Protein AF-A0AAW8JAW5-F1 (afdb_monomer_lite)

Foldseek 3Di:
DAQVDDWDADDDPRRQWIWDQDNVRWIWIKGWDQDPVPRDIDIDTDGTPPVPDPVVSVVVVPVVPPPPD

Organism: NCBI:txid632955

Radius of gyration: 12.43 Å; chains: 1; bounding box: 30×19×37 Å

InterPro domains:
  IPR038488 Integrase, DNA-binding domain superfamily [G3DSA:3.30.160.390] (2-66)

Sequence (69 aa):
MKVGDSDKVDIGEYASLRVTCGKIGLKSFVYRYRSPIDNSLKKITSRNYPTISLAEAREEYLKIVPTFS

Structure (mmCIF, N/CA/C/O backbone):
data_AF-A0AAW8JAW5-F1
#
_entry.id   AF-A0AAW8JAW5-F1
#
loop_
_atom_site.group_PDB
_atom_site.id
_atom_site.type_symbol
_atom_site.label_atom_id
_atom_site.label_alt_id
_atom_site.label_comp_id
_atom_site.label_asym_id
_atom_site.label_entity_id
_atom_site.label_seq_id
_atom_site.pdbx_PDB_ins_code
_atom_site.Cartn_x
_atom_site.Cartn_y
_atom_site.Cartn_z
_atom_site.occupancy
_atom_site.B_iso_or_equiv
_atom_site.auth_seq_id
_atom_site.auth_comp_id
_atom_site.auth_asym_id
_atom_site.auth_atom_id
_atom_site.pdbx_PDB_model_num
ATOM 1 N N . MET A 1 1 ? -9.821 -6.046 10.105 1.00 78.56 1 MET A N 1
ATOM 2 C CA . MET A 1 1 ? -8.403 -5.821 10.434 1.00 78.56 1 MET A CA 1
ATOM 3 C C . MET A 1 1 ? -8.357 -5.082 11.755 1.00 78.56 1 MET A C 1
ATOM 5 O O . MET A 1 1 ? -8.959 -4.011 11.833 1.00 78.56 1 MET A O 1
ATOM 9 N N . LYS A 1 2 ? -7.741 -5.647 12.783 1.00 86.44 2 LYS A N 1
ATOM 10 C CA . LYS A 1 2 ? -7.502 -5.025 14.089 1.00 86.44 2 LYS A CA 1
ATOM 11 C C . LYS A 1 2 ? -6.024 -4.639 14.218 1.00 86.44 2 LYS A C 1
ATOM 13 O O . LYS A 1 2 ? -5.215 -4.987 13.361 1.00 86.44 2 LYS A O 1
ATOM 18 N N . VAL A 1 3 ? -5.681 -3.877 15.255 1.00 87.50 3 VAL A N 1
ATOM 19 C CA . VAL A 1 3 ? -4.275 -3.591 15.577 1.00 87.50 3 VAL A CA 1
ATOM 20 C C . VAL A 1 3 ? -3.565 -4.914 15.864 1.00 87.50 3 VAL A C 1
ATOM 22 O O . VAL A 1 3 ? -4.074 -5.714 16.642 1.00 87.50 3 VAL A O 1
ATOM 25 N N . GLY A 1 4 ? -2.417 -5.141 15.223 1.00 86.31 4 GLY A N 1
ATOM 26 C CA . GLY A 1 4 ? -1.663 -6.396 15.321 1.00 86.31 4 GLY A CA 1
ATOM 27 C C . GLY A 1 4 ? -2.014 -7.441 14.257 1.00 86.31 4 GLY A C 1
ATOM 28 O O . GLY A 1 4 ? -1.259 -8.397 14.101 1.00 86.31 4 GLY A O 1
ATOM 29 N N . ASP A 1 5 ? -3.088 -7.246 13.482 1.00 87.62 5 ASP A N 1
ATOM 30 C CA . ASP A 1 5 ? -3.352 -8.096 12.317 1.00 87.62 5 ASP A CA 1
ATOM 31 C C . ASP A 1 5 ? -2.262 -7.895 11.260 1.00 87.62 5 ASP A C 1
ATOM 33 O O . ASP A 1 5 ? -1.821 -6.771 10.998 1.00 87.62 5 ASP A O 1
ATOM 37 N N . SER A 1 6 ? -1.888 -8.986 10.597 1.00 88.88 6 SER A N 1
ATOM 38 C CA . SER A 1 6 ? -0.992 -8.949 9.445 1.00 88.88 6 SER A CA 1
ATOM 39 C C . SER A 1 6 ? -1.573 -8.114 8.306 1.00 88.88 6 SER A C 1
ATOM 41 O O . SER A 1 6 ? -2.790 -8.089 8.097 1.00 88.88 6 SER A O 1
ATOM 43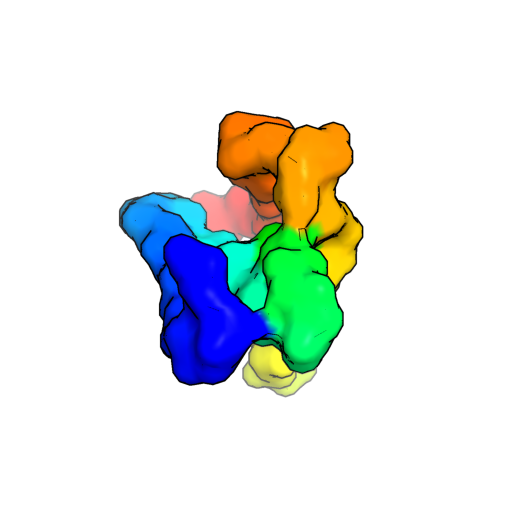 N N . ASP A 1 7 ? -0.684 -7.479 7.539 1.00 90.69 7 ASP A N 1
ATOM 44 C CA . ASP A 1 7 ? -1.039 -6.740 6.330 1.00 90.69 7 ASP A CA 1
ATOM 45 C C . ASP A 1 7 ? -1.890 -7.602 5.394 1.00 90.69 7 ASP A C 1
ATOM 47 O O . ASP A 1 7 ? -1.545 -8.747 5.089 1.00 90.69 7 ASP A O 1
ATOM 51 N N . LYS A 1 8 ? -2.997 -7.039 4.909 1.00 91.69 8 LYS A N 1
ATOM 52 C CA . LYS A 1 8 ? -3.838 -7.702 3.912 1.00 91.69 8 LYS A CA 1
ATOM 53 C C . LYS A 1 8 ? -3.385 -7.294 2.529 1.00 91.69 8 LYS A C 1
ATOM 55 O O . LYS A 1 8 ? -3.165 -6.113 2.291 1.00 91.69 8 LYS A O 1
ATOM 60 N N . VAL A 1 9 ? -3.258 -8.262 1.638 1.00 91.75 9 VAL A N 1
ATOM 61 C CA . VAL A 1 9 ? -2.860 -8.043 0.247 1.00 91.75 9 VAL A CA 1
ATOM 62 C C . VAL A 1 9 ? -4.100 -8.165 -0.632 1.00 91.75 9 VAL A C 1
ATOM 64 O O . VAL A 1 9 ? -4.983 -8.970 -0.330 1.00 91.75 9 VAL A O 1
ATOM 67 N N . ASP A 1 10 ? -4.186 -7.341 -1.671 1.00 90.81 10 ASP A N 1
ATOM 68 C CA . ASP A 1 10 ? -5.206 -7.490 -2.711 1.00 90.81 10 ASP A CA 1
ATOM 69 C C . ASP A 1 10 ? -4.862 -8.677 -3.644 1.00 90.81 10 ASP A C 1
ATOM 71 O O . ASP A 1 10 ? -3.868 -9.381 -3.444 1.00 90.81 10 ASP A O 1
ATOM 75 N N . ILE A 1 11 ? -5.695 -8.943 -4.645 1.00 88.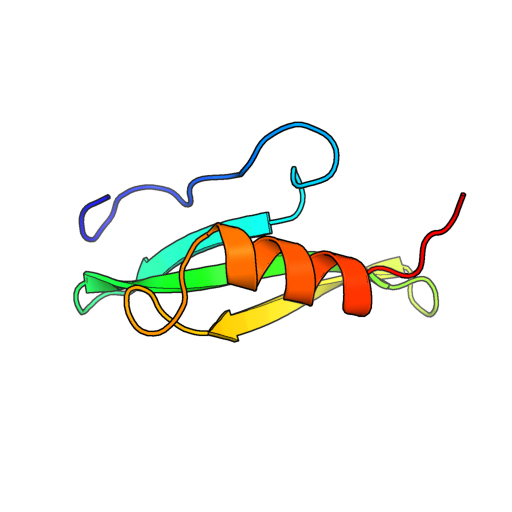25 11 ILE A N 1
ATOM 76 C CA . ILE A 1 11 ? -5.577 -10.106 -5.537 1.00 88.25 11 ILE A CA 1
ATOM 77 C C . ILE A 1 11 ? -5.203 -9.709 -6.973 1.00 88.25 11 ILE A C 1
ATOM 79 O O . ILE A 1 11 ? -5.418 -8.576 -7.401 1.00 88.25 11 ILE A O 1
ATOM 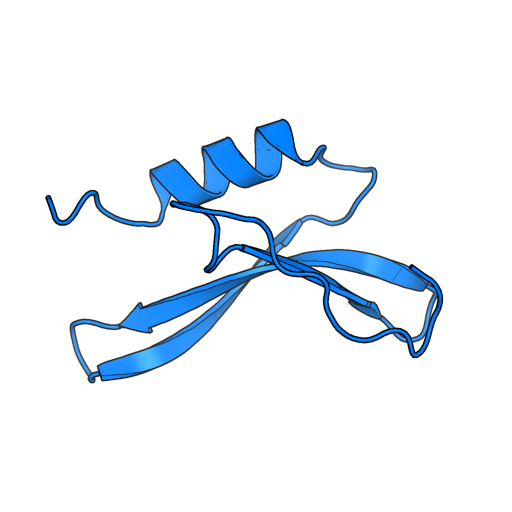83 N N . GLY A 1 12 ? -4.665 -10.668 -7.734 1.00 87.81 12 GLY A N 1
ATOM 84 C CA . GLY A 1 12 ? -4.391 -10.512 -9.168 1.00 87.81 12 G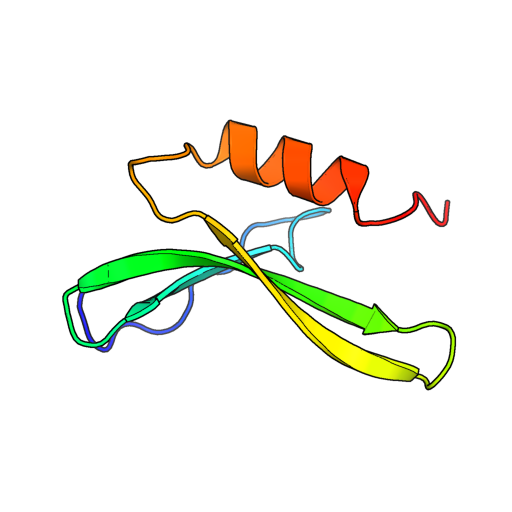LY A CA 1
ATOM 85 C C . GLY A 1 12 ? -3.364 -9.420 -9.475 1.00 87.81 12 GLY A C 1
ATOM 86 O O . GLY A 1 12 ? -2.297 -9.372 -8.865 1.00 87.81 12 GLY A O 1
ATOM 87 N N . GLU A 1 13 ? -3.700 -8.530 -10.411 1.00 85.12 13 GLU A N 1
ATOM 88 C CA . GLU A 1 13 ? -2.868 -7.385 -10.816 1.00 85.12 13 GLU A CA 1
ATOM 89 C C . GLU A 1 13 ? -2.563 -6.415 -9.659 1.00 85.12 13 GLU A C 1
ATOM 91 O O . GLU A 1 13 ? -1.539 -5.737 -9.660 1.00 85.12 13 GLU A O 1
ATOM 96 N N . TYR A 1 14 ? -3.394 -6.417 -8.613 1.00 88.38 14 TYR A N 1
ATOM 97 C CA . TYR A 1 14 ? -3.218 -5.591 -7.422 1.00 88.38 14 TYR A CA 1
ATOM 98 C C . TYR A 1 14 ? -2.463 -6.313 -6.299 1.00 88.38 14 TYR A C 1
ATOM 100 O O . TYR A 1 14 ? -2.398 -5.792 -5.193 1.00 88.38 14 TYR A O 1
ATOM 108 N N . ALA A 1 15 ? -1.835 -7.474 -6.526 1.00 87.06 15 ALA A N 1
ATOM 109 C CA . ALA A 1 15 ? -1.111 -8.224 -5.479 1.00 87.06 15 ALA A CA 1
ATOM 110 C C . ALA A 1 15 ? 0.050 -7.442 -4.816 1.00 87.06 15 ALA A C 1
ATOM 112 O O . ALA A 1 15 ? 0.600 -7.831 -3.781 1.00 87.06 15 ALA A O 1
ATOM 113 N N . SER A 1 16 ? 0.445 -6.315 -5.405 1.00 88.25 16 SER A N 1
ATOM 114 C CA . SER A 1 16 ? 1.395 -5.378 -4.808 1.00 88.25 16 SER A CA 1
ATOM 115 C C . SER A 1 16 ? 0.748 -4.385 -3.836 1.00 88.25 16 SER A C 1
ATOM 117 O O . SER A 1 16 ? 1.463 -3.849 -2.986 1.00 88.25 16 SER A O 1
ATOM 119 N N . LEU A 1 17 ? -0.567 -4.161 -3.936 1.00 91.19 17 LEU A N 1
ATOM 120 C CA . LEU A 1 17 ? -1.388 -3.302 -3.085 1.00 91.19 17 LEU A CA 1
ATOM 121 C C . LEU A 1 17 ? -1.766 -4.024 -1.789 1.00 91.19 17 LEU A C 1
ATOM 123 O O . LEU A 1 17 ? -2.169 -5.188 -1.767 1.00 91.19 17 LEU A O 1
ATOM 127 N N . ARG A 1 18 ? -1.604 -3.314 -0.678 1.00 92.81 18 ARG A N 1
ATOM 128 C CA . ARG A 1 18 ? -1.745 -3.834 0.677 1.00 92.81 18 ARG A CA 1
ATOM 129 C C . ARG A 1 18 ? -2.473 -2.833 1.553 1.00 92.81 18 ARG A C 1
ATOM 131 O O . ARG A 1 18 ? -2.297 -1.626 1.410 1.00 92.81 18 ARG A O 1
ATOM 138 N N . VAL A 1 19 ? -3.220 -3.340 2.520 1.00 93.12 19 VAL A N 1
ATOM 139 C CA . VAL A 1 19 ? -3.773 -2.563 3.626 1.00 93.12 19 VAL A CA 1
ATOM 140 C C . VAL A 1 19 ? -2.995 -2.919 4.877 1.00 93.12 19 VAL A C 1
ATOM 142 O O . VAL A 1 19 ? -2.926 -4.086 5.260 1.00 93.12 19 VAL A O 1
ATOM 145 N N . THR A 1 20 ? -2.426 -1.900 5.509 1.00 92.38 20 THR A N 1
ATOM 146 C CA . THR A 1 20 ? -1.654 -2.016 6.752 1.00 92.38 20 THR A CA 1
ATOM 147 C C . THR A 1 20 ? -2.441 -1.386 7.896 1.00 92.38 20 THR A C 1
ATOM 149 O O . THR A 1 20 ? -3.116 -0.379 7.680 1.00 92.38 20 THR A O 1
ATOM 152 N N . CYS A 1 21 ? -2.389 -1.957 9.103 1.00 93.94 21 CYS A N 1
ATOM 153 C CA . CYS A 1 21 ? -3.026 -1.378 10.292 1.00 93.94 21 CYS A CA 1
ATOM 154 C C . CYS A 1 21 ? -1.958 -0.883 11.266 1.00 93.94 21 CYS A C 1
ATOM 156 O O . CYS A 1 21 ? -1.238 -1.675 11.869 1.00 93.94 21 CYS A O 1
ATOM 158 N N . GLY A 1 22 ? -1.863 0.434 11.435 1.00 88.25 22 GLY A N 1
ATOM 159 C CA . GLY A 1 22 ? -0.945 1.054 12.383 1.00 88.25 22 GLY A CA 1
ATOM 160 C C . GLY A 1 22 ? -1.324 0.792 13.844 1.00 88.25 22 GLY A C 1
ATOM 161 O O . GLY A 1 22 ? -2.424 0.331 14.156 1.00 88.25 22 GLY A O 1
ATOM 162 N N . LYS A 1 23 ? -0.416 1.161 14.759 1.00 86.94 23 LYS A N 1
ATOM 163 C CA . LYS A 1 23 ? -0.567 0.972 16.217 1.00 86.94 23 LYS A CA 1
ATOM 164 C C . LYS A 1 23 ? -1.820 1.637 16.800 1.00 86.94 23 LYS A C 1
ATOM 166 O O . LYS A 1 23 ? -2.388 1.131 17.755 1.00 86.94 23 LYS A O 1
ATOM 171 N N . ILE A 1 24 ? -2.259 2.741 16.198 1.00 88.94 24 ILE A N 1
ATOM 172 C CA . ILE A 1 24 ? -3.458 3.496 16.599 1.00 88.94 24 ILE A CA 1
ATOM 173 C C . ILE A 1 24 ? -4.741 3.019 15.892 1.00 88.94 24 ILE A C 1
ATOM 175 O O . ILE A 1 24 ? -5.760 3.694 15.939 1.00 88.94 24 ILE A O 1
ATOM 179 N N . GLY A 1 25 ? -4.701 1.893 15.170 1.00 87.44 25 GLY A N 1
ATOM 180 C CA . GLY A 1 25 ? -5.850 1.358 14.426 1.00 87.44 25 GLY A CA 1
ATOM 181 C C . GLY A 1 25 ? -6.068 1.969 13.040 1.00 87.44 25 GLY A C 1
ATOM 182 O O . GLY A 1 25 ? -6.912 1.471 12.287 1.00 87.44 25 GLY A O 1
ATOM 183 N N . LEU A 1 26 ? -5.289 2.997 12.682 1.00 91.06 26 LEU A N 1
ATOM 184 C CA . LEU A 1 26 ? -5.348 3.649 11.377 1.00 91.06 26 LEU A CA 1
ATOM 185 C C . LEU A 1 26 ? -4.957 2.666 10.275 1.00 91.06 26 LEU A C 1
ATOM 187 O O . LEU A 1 26 ? -3.915 2.014 10.352 1.00 91.06 26 LEU A O 1
ATOM 191 N N . LYS A 1 27 ? -5.796 2.576 9.246 1.00 93.25 27 LYS A N 1
ATOM 192 C CA . LYS A 1 27 ? -5.576 1.691 8.106 1.00 93.25 27 LYS A CA 1
ATOM 193 C C . LYS A 1 27 ? -5.038 2.498 6.947 1.00 93.25 27 LYS A C 1
ATOM 195 O O . LYS A 1 27 ? -5.655 3.494 6.595 1.00 93.25 27 LYS A O 1
ATOM 200 N N . SER A 1 28 ? -3.947 2.057 6.340 1.00 93.62 28 SER A N 1
ATOM 201 C CA . SER A 1 28 ? -3.341 2.755 5.206 1.00 93.62 28 SER A CA 1
ATOM 202 C C . SER A 1 28 ? -3.103 1.818 4.042 1.00 93.62 28 SER A C 1
ATOM 204 O O . SER A 1 28 ? -2.614 0.699 4.235 1.00 93.62 28 SER A O 1
ATOM 206 N N . PHE A 1 29 ? -3.418 2.306 2.845 1.00 93.88 29 PHE A N 1
ATOM 207 C CA . PHE A 1 29 ? -3.082 1.656 1.593 1.00 93.88 29 PHE A CA 1
ATOM 208 C C . PHE A 1 29 ? -1.610 1.882 1.279 1.00 93.88 29 P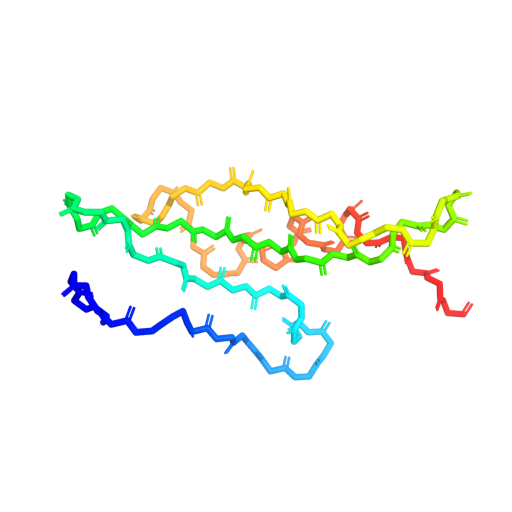HE A C 1
ATOM 210 O O . PHE A 1 29 ? -1.081 2.996 1.343 1.00 93.88 29 PHE A O 1
ATOM 217 N N . VAL A 1 30 ? -0.935 0.789 0.974 1.00 92.62 30 VAL A N 1
ATOM 218 C CA . VAL A 1 30 ? 0.494 0.736 0.722 1.00 92.62 30 VAL A CA 1
ATOM 219 C C . VAL A 1 30 ? 0.712 -0.188 -0.454 1.00 92.62 30 VAL A C 1
ATOM 221 O O . VAL A 1 30 ? 0.204 -1.302 -0.447 1.00 92.62 30 VAL A O 1
ATOM 224 N N . TYR A 1 31 ? 1.530 0.207 -1.417 1.00 89.12 31 TYR A N 1
ATOM 225 C CA . TYR A 1 31 ? 1.980 -0.709 -2.456 1.00 89.12 31 TYR A CA 1
ATOM 226 C C . TYR A 1 31 ? 3.498 -0.814 -2.463 1.00 89.12 31 TYR A C 1
ATOM 228 O O . TYR A 1 31 ? 4.232 0.112 -2.096 1.00 89.12 31 TYR A O 1
ATOM 236 N N . ARG A 1 32 ? 3.973 -2.005 -2.818 1.00 86.88 32 ARG A N 1
ATOM 237 C CA . ARG A 1 32 ? 5.397 -2.308 -2.937 1.00 86.88 32 ARG A CA 1
ATOM 238 C C . ARG A 1 32 ? 5.708 -2.595 -4.388 1.00 86.88 32 ARG A C 1
ATOM 240 O O . ARG A 1 32 ? 5.023 -3.400 -4.999 1.00 86.88 32 ARG A O 1
ATOM 247 N N . TYR A 1 33 ? 6.750 -1.977 -4.911 1.00 85.12 33 TYR A N 1
ATOM 248 C CA . TYR A 1 33 ? 7.233 -2.265 -6.253 1.00 85.12 33 TYR A CA 1
ATOM 249 C C . TYR A 1 33 ? 8.744 -2.412 -6.216 1.00 85.12 33 TYR A C 1
ATOM 251 O O . TYR A 1 33 ? 9.419 -1.901 -5.315 1.00 85.12 33 TYR A O 1
ATOM 259 N N . ARG A 1 34 ? 9.274 -3.145 -7.190 1.00 84.44 34 ARG A N 1
ATOM 260 C CA . ARG A 1 34 ? 10.710 -3.242 -7.384 1.00 84.44 34 ARG A CA 1
ATOM 261 C C . ARG A 1 34 ? 11.123 -2.155 -8.361 1.00 84.44 34 ARG A C 1
ATOM 263 O O . ARG A 1 34 ? 10.616 -2.095 -9.475 1.00 84.44 34 ARG A O 1
ATOM 270 N N . SER A 1 35 ? 11.959 -1.242 -7.896 1.00 82.25 35 SER A N 1
ATOM 271 C CA . SER A 1 35 ? 12.397 -0.100 -8.686 1.00 82.25 35 SER A CA 1
ATOM 272 C C . SER A 1 35 ? 13.288 -0.586 -9.835 1.00 82.25 35 SER A C 1
ATOM 274 O O . SER A 1 35 ? 14.233 -1.329 -9.577 1.00 82.25 35 SER A O 1
ATOM 276 N N . PRO A 1 36 ? 13.021 -0.192 -11.093 1.00 82.00 36 PRO A N 1
ATOM 277 C CA . PRO A 1 36 ? 13.790 -0.673 -12.243 1.00 82.00 36 PRO A CA 1
ATOM 278 C C . PRO A 1 36 ? 15.207 -0.084 -12.301 1.00 82.00 36 PRO A C 1
ATOM 280 O O . PRO A 1 36 ? 16.053 -0.600 -13.018 1.00 82.00 36 PRO A O 1
ATOM 283 N N . ILE A 1 37 ? 15.472 0.987 -11.544 1.00 86.62 37 ILE A N 1
ATOM 284 C CA . ILE A 1 37 ? 16.753 1.710 -11.553 1.00 86.62 37 ILE A CA 1
ATOM 285 C C . ILE A 1 37 ? 17.824 0.949 -10.760 1.00 86.62 37 ILE A C 1
ATOM 287 O O . ILE A 1 37 ? 18.966 0.834 -11.184 1.00 86.62 37 ILE A O 1
ATOM 291 N N . ASP A 1 38 ? 17.453 0.453 -9.584 1.00 90.38 38 ASP A N 1
ATOM 292 C CA . ASP A 1 38 ? 18.360 -0.092 -8.567 1.00 90.38 38 ASP A CA 1
ATOM 293 C C . ASP A 1 38 ? 17.935 -1.491 -8.094 1.00 90.38 38 ASP A C 1
ATOM 295 O O . ASP A 1 38 ? 18.531 -2.055 -7.177 1.00 90.38 38 ASP A O 1
ATOM 299 N N . ASN A 1 39 ? 16.877 -2.053 -8.687 1.00 85.38 39 ASN A N 1
ATOM 300 C CA . ASN A 1 39 ? 16.262 -3.320 -8.301 1.00 85.38 39 ASN A CA 1
ATOM 301 C C . ASN A 1 39 ? 15.873 -3.386 -6.807 1.00 85.38 39 ASN A C 1
ATOM 303 O O . ASN A 1 39 ? 15.730 -4.478 -6.239 1.00 85.38 39 ASN A O 1
ATOM 307 N N . SER A 1 40 ? 15.705 -2.229 -6.158 1.00 88.75 40 SER A N 1
ATOM 308 C CA . SER A 1 40 ? 15.383 -2.139 -4.737 1.00 88.75 40 SER A CA 1
ATOM 309 C C . SER A 1 40 ? 13.879 -2.256 -4.509 1.00 88.75 40 SER A C 1
ATOM 311 O O . SER A 1 40 ? 13.055 -1.843 -5.329 1.00 88.75 40 SER A O 1
ATOM 313 N N . LEU A 1 41 ? 13.497 -2.857 -3.384 1.00 87.75 41 LEU A N 1
ATOM 314 C CA . LEU A 1 41 ? 12.095 -3.018 -3.021 1.00 87.75 41 LEU A CA 1
ATOM 315 C C . LEU A 1 41 ? 11.603 -1.749 -2.327 1.00 87.75 41 LEU A C 1
ATOM 317 O O . LEU A 1 41 ? 11.861 -1.538 -1.141 1.00 87.75 41 LEU A O 1
ATOM 321 N N . LYS A 1 42 ? 10.878 -0.911 -3.064 1.00 88.25 42 LYS A N 1
ATOM 322 C CA . LYS A 1 42 ? 10.323 0.341 -2.553 1.00 88.25 42 LYS A CA 1
ATOM 323 C C . LYS A 1 42 ? 8.914 0.123 -2.023 1.00 88.25 42 LYS A C 1
ATOM 325 O O . LYS A 1 42 ? 8.162 -0.723 -2.507 1.00 88.25 42 LYS A O 1
ATOM 330 N N . LYS A 1 43 ? 8.568 0.892 -0.996 1.00 89.50 43 LYS A N 1
ATOM 331 C CA . LYS A 1 43 ? 7.244 0.935 -0.376 1.00 89.50 43 LYS A CA 1
ATOM 332 C C . LYS A 1 43 ? 6.729 2.361 -0.495 1.00 89.50 43 LYS A C 1
ATOM 334 O O . LYS A 1 43 ? 7.397 3.271 -0.014 1.00 89.50 43 LYS A O 1
ATOM 339 N N . ILE A 1 44 ? 5.554 2.541 -1.086 1.00 88.19 44 ILE A N 1
ATOM 340 C CA . ILE A 1 44 ? 4.873 3.835 -1.102 1.00 88.19 44 ILE A CA 1
ATOM 341 C C . ILE A 1 44 ? 3.564 3.700 -0.337 1.00 88.19 44 ILE A C 1
ATOM 343 O O . ILE A 1 44 ? 2.802 2.751 -0.530 1.00 88.19 44 ILE A O 1
ATOM 347 N N . THR A 1 45 ? 3.336 4.646 0.566 1.00 90.19 45 THR A N 1
ATOM 348 C CA . THR A 1 45 ? 2.063 4.807 1.263 1.00 90.19 45 THR A CA 1
ATOM 349 C C . THR A 1 45 ? 1.227 5.793 0.460 1.00 90.19 45 THR A C 1
ATOM 351 O O . THR A 1 45 ? 1.691 6.901 0.208 1.00 90.19 45 THR A O 1
ATOM 354 N N . SER A 1 46 ? 0.026 5.383 0.059 1.00 86.00 46 SER A N 1
ATOM 355 C CA . SER A 1 46 ? -0.931 6.231 -0.657 1.00 86.00 46 SER A CA 1
ATOM 356 C C . SER A 1 46 ? -1.696 7.081 0.368 1.00 86.00 46 SER A C 1
ATOM 358 O O . SER A 1 46 ? -1.207 8.126 0.797 1.00 86.00 46 SER A O 1
ATOM 360 N N . ARG A 1 47 ? -2.852 6.617 0.850 1.00 90.25 47 ARG A N 1
ATOM 361 C CA . ARG A 1 47 ? -3.662 7.292 1.871 1.00 90.25 47 ARG A CA 1
ATOM 362 C C . ARG A 1 47 ? -4.310 6.296 2.824 1.00 90.25 47 ARG A C 1
ATOM 364 O O . ARG A 1 47 ? -4.159 5.078 2.705 1.00 90.25 47 ARG A O 1
ATOM 371 N N . ASN A 1 48 ? -5.002 6.838 3.820 1.00 92.62 48 ASN A N 1
ATOM 372 C CA . ASN A 1 48 ? -5.682 6.058 4.838 1.00 92.62 48 ASN A CA 1
ATOM 373 C C . ASN A 1 48 ? -7.143 5.748 4.473 1.00 92.62 48 ASN A C 1
ATOM 375 O O . ASN A 1 48 ? -7.813 6.502 3.774 1.00 92.62 48 ASN A O 1
ATOM 379 N N . TYR A 1 49 ? -7.630 4.620 4.976 1.00 86.75 49 TYR A N 1
ATOM 380 C CA . TYR A 1 49 ? -9.045 4.281 5.012 1.00 86.75 49 TYR A CA 1
ATOM 381 C C . TYR A 1 49 ? -9.653 4.832 6.316 1.00 86.75 49 TYR A C 1
ATOM 383 O O . TYR A 1 49 ? -9.024 4.683 7.372 1.00 86.75 49 TYR A O 1
ATOM 391 N N . PRO A 1 50 ? -10.868 5.415 6.294 1.00 88.44 50 PRO A N 1
ATOM 392 C CA . PRO A 1 50 ? -11.817 5.460 5.174 1.00 88.44 50 PRO A CA 1
ATOM 393 C C . PRO A 1 50 ? -11.708 6.696 4.268 1.00 88.44 50 PRO A C 1
ATOM 395 O O . PRO A 1 50 ? -12.573 6.873 3.421 1.00 88.44 50 PRO A O 1
ATOM 398 N N . THR A 1 51 ? -10.687 7.548 4.430 1.00 92.12 51 THR A N 1
ATOM 399 C CA . THR A 1 51 ? -10.531 8.772 3.615 1.00 92.12 51 THR A CA 1
ATOM 400 C C . THR A 1 51 ? -10.481 8.477 2.121 1.00 92.12 51 THR A C 1
ATOM 402 O O . THR A 1 51 ? -10.998 9.267 1.341 1.00 92.12 51 THR A O 1
ATOM 405 N N . ILE A 1 52 ? -9.878 7.349 1.738 1.00 92.19 52 ILE A N 1
ATOM 406 C CA . ILE A 1 52 ? -10.068 6.758 0.413 1.00 92.19 52 ILE A CA 1
ATOM 407 C C . ILE A 1 52 ? -10.611 5.336 0.524 1.00 92.19 52 ILE A C 1
ATOM 409 O O . ILE A 1 52 ? -10.346 4.603 1.487 1.00 92.19 52 ILE A O 1
ATOM 413 N N . SER A 1 53 ? -11.359 4.944 -0.496 1.00 92.56 53 SER A N 1
ATOM 414 C CA . SER A 1 53 ? -11.859 3.593 -0.709 1.00 92.56 53 SER A CA 1
ATOM 415 C C . SER A 1 53 ? -10.806 2.682 -1.355 1.00 92.56 53 SER A C 1
ATOM 417 O O . SER A 1 53 ? -9.782 3.129 -1.873 1.00 92.56 53 SER A O 1
ATOM 419 N N . LEU A 1 54 ? -11.073 1.370 -1.359 1.00 90.12 54 LEU A N 1
ATOM 420 C CA . LEU A 1 54 ? -10.235 0.403 -2.078 1.00 90.12 54 LEU A CA 1
ATOM 421 C C . LEU A 1 54 ? -10.223 0.668 -3.594 1.00 90.12 54 LEU A C 1
ATOM 423 O O . LEU A 1 54 ? -9.194 0.475 -4.230 1.00 90.12 54 LEU A O 1
ATOM 427 N N . ALA A 1 55 ? -11.348 1.111 -4.165 1.00 92.44 55 ALA A N 1
ATOM 428 C CA . ALA A 1 55 ? -11.447 1.417 -5.590 1.00 92.44 55 ALA A CA 1
ATOM 429 C C . ALA A 1 55 ? -10.532 2.592 -5.971 1.00 92.44 55 ALA A C 1
ATOM 431 O O . ALA A 1 55 ? -9.726 2.466 -6.887 1.00 92.44 55 ALA A O 1
ATOM 432 N N . GLU A 1 56 ? -10.566 3.678 -5.198 1.00 92.44 56 GLU A N 1
ATOM 433 C CA . GLU A 1 56 ? -9.676 4.829 -5.405 1.00 92.44 56 GLU A CA 1
ATOM 434 C C . GLU A 1 56 ? -8.200 4.451 -5.221 1.00 92.44 56 GLU A C 1
ATOM 436 O O . GLU A 1 56 ? -7.348 4.863 -6.007 1.00 92.44 56 GLU A O 1
ATOM 441 N N . ALA A 1 57 ? -7.883 3.609 -4.231 1.00 92.25 57 ALA A N 1
ATOM 442 C CA . ALA A 1 57 ? -6.521 3.112 -4.034 1.00 92.25 57 ALA A CA 1
ATOM 443 C C . ALA A 1 57 ? -6.015 2.279 -5.229 1.00 92.25 57 ALA A C 1
ATOM 445 O O . ALA A 1 57 ? -4.829 2.336 -5.560 1.00 92.25 57 ALA A O 1
ATOM 446 N N . ARG A 1 58 ? -6.898 1.518 -5.891 1.00 91.50 58 ARG A N 1
ATOM 447 C CA . ARG A 1 58 ? -6.572 0.775 -7.120 1.00 91.50 58 ARG A CA 1
ATOM 448 C C . ARG A 1 58 ? -6.324 1.716 -8.295 1.00 91.50 58 ARG A C 1
ATOM 450 O O . ARG A 1 58 ? -5.351 1.522 -9.015 1.00 91.50 58 ARG A O 1
ATOM 457 N N . GLU A 1 59 ? -7.127 2.764 -8.456 1.00 91.44 59 GLU A N 1
ATOM 458 C CA . GLU A 1 59 ? -6.879 3.781 -9.487 1.00 91.44 59 GLU A CA 1
ATOM 459 C C . GLU A 1 59 ? -5.549 4.513 -9.274 1.00 91.44 59 GLU A C 1
ATOM 461 O O . GLU A 1 59 ? -4.800 4.730 -10.227 1.00 91.44 59 GLU A O 1
ATOM 466 N N . GLU A 1 60 ? -5.222 4.885 -8.032 1.00 89.88 60 GLU A N 1
ATOM 467 C CA . GLU A 1 60 ? -3.917 5.472 -7.711 1.00 89.88 60 GLU A CA 1
ATOM 468 C C . GLU A 1 60 ? -2.773 4.496 -8.013 1.00 89.88 60 GLU A C 1
ATOM 470 O O . GLU A 1 60 ? -1.760 4.900 -8.581 1.00 89.88 60 GLU A O 1
ATOM 475 N N . TYR A 1 61 ? -2.939 3.211 -7.691 1.00 87.50 61 TYR A N 1
ATOM 476 C CA . TYR A 1 61 ? -1.955 2.178 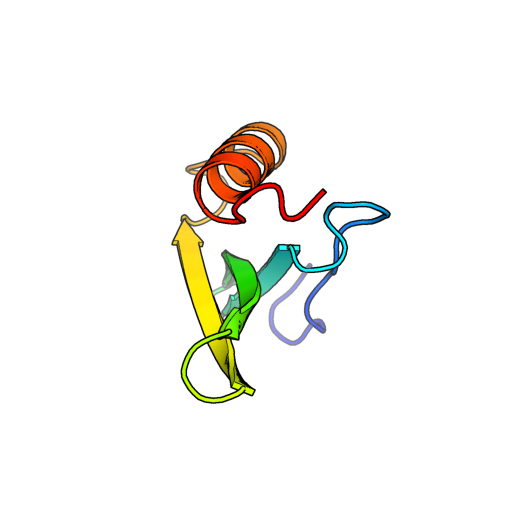-8.011 1.00 87.50 61 TYR A CA 1
ATOM 477 C C . TYR A 1 61 ? -1.683 2.088 -9.519 1.00 87.50 61 TYR A C 1
ATOM 479 O O . TYR A 1 61 ? -0.519 2.097 -9.919 1.00 87.50 61 TYR A O 1
ATOM 487 N N . LEU A 1 62 ? -2.728 2.080 -10.351 1.00 87.06 62 LEU A N 1
ATOM 488 C CA . LEU A 1 62 ? -2.602 2.015 -11.813 1.00 87.06 62 LEU A CA 1
ATOM 489 C C . LEU A 1 62 ? -1.904 3.242 -12.414 1.00 87.06 62 LEU A C 1
ATOM 491 O O . LEU A 1 62 ? -1.237 3.129 -13.435 1.00 87.06 62 LEU A O 1
ATOM 495 N N . LYS A 1 63 ? -2.016 4.416 -11.782 1.00 85.62 63 LYS A N 1
ATOM 496 C CA . LYS A 1 63 ? -1.292 5.626 -12.218 1.00 85.62 63 LYS A CA 1
ATOM 497 C C . LYS A 1 63 ? 0.207 5.552 -11.930 1.00 85.62 63 LYS A C 1
ATOM 499 O O . LYS A 1 63 ? 0.982 6.270 -12.556 1.00 85.62 63 LYS A O 1
ATOM 504 N N . ILE A 1 64 ? 0.606 4.756 -10.939 1.00 78.94 64 ILE A N 1
ATOM 505 C CA . ILE A 1 64 ? 1.969 4.764 -10.393 1.00 78.94 64 ILE A CA 1
ATOM 506 C C . ILE A 1 64 ? 2.762 3.556 -10.857 1.00 78.94 64 ILE A C 1
ATOM 508 O O . ILE A 1 64 ? 3.968 3.672 -11.062 1.00 78.94 64 ILE A O 1
ATOM 512 N N . VAL A 1 65 ? 2.113 2.406 -11.015 1.00 72.31 65 VAL A N 1
ATOM 513 C CA . VAL A 1 65 ? 2.713 1.270 -11.701 1.00 72.31 65 VAL A CA 1
ATOM 514 C C . VAL A 1 65 ? 2.668 1.586 -13.184 1.00 72.31 65 VAL A C 1
ATOM 516 O O . VAL A 1 65 ? 1.583 1.584 -13.760 1.00 72.31 65 VAL A O 1
ATOM 519 N N . PRO A 1 66 ? 3.816 1.878 -13.822 1.00 60.72 66 PRO A N 1
ATOM 520 C CA . PRO A 1 66 ? 3.839 1.973 -15.266 1.00 60.72 66 PRO A CA 1
ATOM 521 C C . PRO A 1 66 ? 3.378 0.608 -15.760 1.00 60.72 66 PRO A C 1
ATOM 523 O O . PRO A 1 66 ? 3.888 -0.413 -15.289 1.00 60.72 66 PRO A O 1
ATOM 526 N N . THR A 1 67 ? 2.393 0.575 -16.649 1.00 55.56 67 THR A N 1
ATOM 527 C CA . THR A 1 67 ? 2.062 -0.608 -17.439 1.00 55.56 67 THR A CA 1
ATOM 528 C C . THR A 1 67 ? 3.319 -1.021 -18.199 1.00 55.56 67 THR A C 1
ATOM 530 O O . THR A 1 67 ? 3.552 -0.598 -19.324 1.00 55.56 67 THR A O 1
ATOM 533 N N . PHE A 1 68 ? 4.175 -1.804 -17.549 1.00 47.94 68 PHE A N 1
ATOM 534 C CA . PHE A 1 68 ? 5.199 -2.604 -18.193 1.00 47.94 68 PHE A CA 1
ATOM 535 C C . PHE A 1 68 ? 4.479 -3.850 -18.714 1.00 47.94 68 PHE A C 1
ATOM 537 O O . PHE A 1 68 ? 4.591 -4.931 -18.138 1.00 47.94 68 PHE A O 1
ATOM 544 N N . SER A 1 69 ? 3.624 -3.638 -19.716 1.00 40.19 69 SER A N 1
ATOM 545 C CA . SER A 1 69 ? 3.128 -4.688 -20.604 1.00 40.19 69 SER A CA 1
ATOM 546 C C . SER A 1 69 ? 4.158 -4.944 -21.690 1.00 40.19 69 SER A C 1
ATOM 548 O O . SER A 1 69 ? 4.611 -3.924 -22.263 1.00 40.19 69 SER A O 1
#

pLDDT: mean 86.47, std 9.74, range [40.19, 93.94]

Secondary structure (DSSP, 8-state):
--TTPPPEE--GGGTTEEEEE-TTS-EEEEEEEE-TTT--EEEEEEEEETTS-HHHHHHHHHHHS----